Protein AF-A0A8H6E880-F1 (afdb_monomer)

Organism: Petromyces alliaceus (NCBI:txid209559)

Sequence (109 aa):
MRKLVTVPFSVILPNLPDISTQTTPAQTPTMKTPLSLLLLLGSVFVASSVLVKAPGATERECGRLGVMHYDPDDLPEGSTAEDVRKCADHPLSHLNYWGWGDYLPRWFP

Mean predicted aligned error: 17.75 Å

Foldseek 3Di:
DDDDPPDPPDDDDDDDPDPDDDDDDDDDPPPPPPVVVVVVVPPDDPPDQDFAWQPPQDCVVQVQQAADTDGPVPDPPPDDSNNDDGGNDDCCDVSCPHNVNVVDDPVPD

pLDDT: mean 72.54, std 18.54, range [38.62, 94.06]

Secondary structure (DSSP, 8-state):
--------S--S----------------------HHHHHHT---------PEEPTT--HHHHGGG-B-EE-GGGPPTT--GGGS-SBSS-TTSGGGGGGTGGGS-TT--

Radius of gyration: 26.14 Å; Cα contacts (8 Å, |Δi|>4): 82; chains: 1; bounding box: 58×48×55 Å

Solvent-accessible surface area (backbone atoms only — not comparable to full-atom values): 7517 Å² total; per-residue (Å²): 142,77,83,82,81,81,72,74,96,65,90,90,84,92,83,76,81,79,86,68,86,78,82,82,77,96,74,82,78,86,68,85,68,54,69,68,63,64,59,69,73,61,79,74,82,82,84,75,83,68,68,39,69,23,67,90,43,37,65,84,80,26,50,83,36,33,61,18,63,44,50,83,89,74,57,59,91,93,61,55,67,82,73,43,61,31,38,61,44,56,69,63,28,78,77,21,54,60,59,47,40,89,81,46,60,90,86,55,132

Structure (mmCIF, N/CA/C/O backbone):
data_AF-A0A8H6E880-F1
#
_entry.id   AF-A0A8H6E880-F1
#
loop_
_atom_site.group_PDB
_atom_site.id
_atom_site.type_symbol
_atom_site.label_atom_id
_atom_site.label_alt_id
_atom_site.label_comp_id
_atom_site.label_asym_id
_atom_site.label_entity_id
_atom_site.label_seq_id
_atom_site.pdbx_PDB_ins_code
_atom_site.Cartn_x
_atom_site.Cartn_y
_atom_site.Cartn_z
_atom_site.occupancy
_atom_site.B_iso_or_equiv
_atom_site.auth_seq_id
_atom_site.auth_comp_id
_atom_site.auth_asym_id
_atom_site.auth_atom_id
_atom_site.pdbx_PDB_model_num
ATOM 1 N N . MET A 1 1 ? -22.390 -17.313 -32.121 1.00 46.12 1 MET A N 1
ATOM 2 C CA . MET A 1 1 ? -23.764 -17.188 -31.589 1.00 46.12 1 MET A CA 1
ATOM 3 C C . MET A 1 1 ? -23.758 -17.543 -30.107 1.00 46.12 1 MET A C 1
ATOM 5 O O . MET A 1 1 ? -23.750 -18.716 -29.764 1.00 46.12 1 MET A O 1
ATOM 9 N N . ARG A 1 2 ? -23.669 -16.543 -29.227 1.00 45.25 2 ARG A N 1
ATOM 10 C CA . ARG A 1 2 ? -23.843 -16.691 -27.775 1.00 45.25 2 ARG A CA 1
ATOM 11 C C . ARG A 1 2 ? -24.921 -15.685 -27.391 1.00 45.25 2 ARG A C 1
ATOM 13 O O . ARG A 1 2 ? -24.772 -14.503 -27.679 1.00 45.25 2 ARG A O 1
ATOM 20 N N . LYS A 1 3 ? -26.052 -16.195 -26.908 1.00 39.78 3 LYS A N 1
ATOM 21 C CA . LYS A 1 3 ? -27.246 -15.412 -26.586 1.00 39.78 3 LYS A CA 1
ATOM 2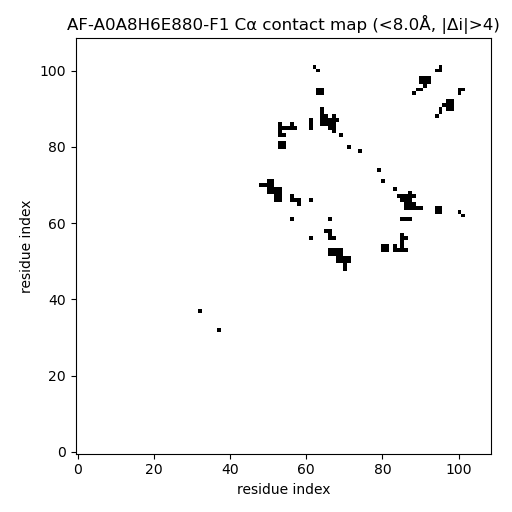2 C C . LYS A 1 3 ? -26.901 -14.441 -25.456 1.00 39.78 3 LYS A C 1
ATOM 24 O O . LYS A 1 3 ? -26.511 -14.887 -24.381 1.00 39.78 3 LYS A O 1
ATOM 29 N N . LEU A 1 4 ? -27.044 -13.141 -25.715 1.00 46.12 4 LEU A N 1
ATOM 30 C CA . LEU A 1 4 ? -27.214 -12.142 -24.665 1.00 46.12 4 LEU A CA 1
ATOM 31 C C . LEU A 1 4 ? -28.476 -12.532 -23.895 1.00 46.12 4 LEU A C 1
ATOM 33 O O . LEU A 1 4 ? -29.575 -12.502 -24.448 1.00 46.12 4 LEU A O 1
ATOM 37 N N . VAL A 1 5 ? -28.315 -12.937 -22.641 1.00 43.28 5 VAL A N 1
ATOM 38 C CA . VAL A 1 5 ? -29.433 -13.005 -21.705 1.00 43.28 5 VAL A CA 1
ATOM 39 C C . VAL A 1 5 ? -29.547 -11.615 -21.101 1.00 43.28 5 VAL A C 1
ATOM 41 O O . VAL A 1 5 ? -28.840 -11.264 -20.161 1.00 43.28 5 VAL A O 1
ATOM 44 N N . THR A 1 6 ? -30.399 -10.799 -21.713 1.00 42.84 6 THR A N 1
ATOM 45 C CA . THR A 1 6 ? -30.875 -9.544 -21.139 1.00 42.84 6 THR A CA 1
ATOM 46 C C . THR A 1 6 ? -31.767 -9.904 -19.958 1.00 42.84 6 THR A C 1
ATOM 48 O O . THR A 1 6 ? -32.916 -10.299 -20.142 1.00 42.84 6 THR A O 1
ATOM 51 N N . VAL A 1 7 ? -31.227 -9.833 -18.745 1.00 42.41 7 VAL A N 1
ATOM 52 C CA . VAL A 1 7 ? -32.036 -9.899 -17.525 1.00 42.41 7 VAL A CA 1
ATOM 53 C C . VAL A 1 7 ? -32.710 -8.538 -17.338 1.00 42.41 7 VAL A C 1
ATOM 55 O O . VAL A 1 7 ? -32.007 -7.525 -17.291 1.00 42.41 7 VAL A O 1
ATOM 58 N N . PRO A 1 8 ? -34.052 -8.470 -17.284 1.00 43.50 8 PRO A N 1
ATOM 59 C CA . PRO A 1 8 ? -34.747 -7.220 -17.025 1.00 43.50 8 PRO A CA 1
ATOM 60 C C . PRO A 1 8 ? -34.399 -6.746 -15.611 1.00 43.50 8 PRO A C 1
ATOM 62 O O . PRO A 1 8 ? -34.635 -7.446 -14.632 1.00 43.50 8 PRO A O 1
ATOM 65 N N . PHE A 1 9 ? -33.835 -5.542 -15.519 1.00 41.81 9 PHE A N 1
ATOM 66 C CA . PHE A 1 9 ? -33.441 -4.853 -14.284 1.00 41.81 9 PHE A CA 1
ATOM 67 C C . PHE A 1 9 ? -34.659 -4.315 -13.511 1.00 41.81 9 PHE A C 1
ATOM 69 O O . PHE A 1 9 ? -34.695 -3.189 -13.027 1.00 41.81 9 PHE A O 1
ATOM 76 N N . SER A 1 10 ? -35.734 -5.084 -13.472 1.00 48.34 10 SER A N 1
ATOM 77 C CA . SER A 1 10 ? -36.966 -4.717 -12.800 1.00 48.34 10 SER A CA 1
ATOM 78 C C . SER A 1 10 ? -37.478 -5.942 -12.080 1.00 48.34 10 SER A C 1
ATOM 80 O O . SER A 1 10 ? -37.409 -7.048 -12.604 1.00 48.34 10 SER A O 1
ATOM 82 N N . VAL A 1 11 ? -38.038 -5.693 -10.903 1.00 51.09 11 VAL A N 1
ATOM 83 C CA . VAL A 1 11 ? -38.611 -6.663 -9.970 1.00 51.09 11 VAL A CA 1
ATOM 84 C C . VAL A 1 11 ? -37.562 -7.297 -9.037 1.00 51.09 11 VAL A C 1
ATOM 86 O O . VAL A 1 11 ? -37.004 -8.350 -9.315 1.00 51.09 11 VAL A O 1
ATOM 89 N N . ILE A 1 12 ? -37.292 -6.629 -7.906 1.00 44.69 12 ILE A N 1
ATOM 90 C CA . ILE A 1 12 ? -37.595 -7.070 -6.520 1.00 44.69 12 ILE A CA 1
ATOM 91 C C . ILE A 1 12 ? -36.798 -6.168 -5.546 1.00 44.69 12 ILE A C 1
ATOM 93 O O . ILE A 1 12 ? -35.664 -6.467 -5.197 1.00 44.69 12 ILE A O 1
ATOM 97 N N . LEU A 1 13 ? -37.375 -5.034 -5.132 1.00 42.97 13 LEU A N 1
ATOM 98 C CA . LEU A 1 13 ? -37.664 -4.714 -3.722 1.00 42.97 13 LEU A CA 1
ATOM 99 C C . LEU A 1 13 ? -38.355 -3.336 -3.621 1.00 42.97 13 LEU A C 1
ATOM 101 O O . LEU A 1 13 ? -37.905 -2.382 -4.258 1.00 42.97 13 LEU A O 1
ATOM 105 N N . PRO A 1 14 ? -39.464 -3.226 -2.864 1.00 51.41 14 PRO A N 1
ATOM 106 C CA . PRO A 1 14 ? -40.332 -2.058 -2.832 1.00 51.41 14 PRO A CA 1
ATOM 107 C C . PRO A 1 14 ? -40.047 -1.199 -1.594 1.00 51.41 14 PRO A C 1
ATOM 109 O O . PRO A 1 14 ? -40.167 -1.689 -0.476 1.00 51.41 14 PRO A O 1
ATOM 112 N N . ASN A 1 15 ? -39.692 0.069 -1.793 1.00 46.72 15 ASN A N 1
ATOM 113 C CA . ASN A 1 15 ? -40.000 1.236 -0.942 1.00 46.72 15 ASN A CA 1
ATOM 114 C C . ASN A 1 15 ? -39.025 2.363 -1.292 1.00 46.72 15 ASN A C 1
ATOM 116 O O . ASN A 1 15 ? -38.129 2.709 -0.528 1.00 46.72 15 ASN A O 1
ATOM 120 N N . LEU A 1 16 ? -39.203 2.934 -2.480 1.00 49.59 16 LEU A N 1
ATOM 121 C CA . LEU A 1 16 ? -38.736 4.287 -2.733 1.00 49.59 16 LEU A CA 1
ATOM 122 C C . LEU A 1 16 ? -39.966 5.181 -2.549 1.00 49.59 16 LEU A C 1
ATOM 124 O O . LEU A 1 16 ? -40.912 5.019 -3.320 1.00 49.59 16 LEU A O 1
ATOM 128 N N . PRO A 1 17 ? -40.032 6.066 -1.539 1.00 47.47 17 PRO A N 1
ATOM 129 C CA . PRO A 1 17 ? -41.020 7.126 -1.589 1.00 47.47 17 PRO A CA 1
ATOM 130 C C . PRO A 1 17 ? -40.691 8.012 -2.795 1.00 47.47 17 PRO A C 1
ATOM 132 O O . PRO A 1 17 ? -39.580 8.534 -2.913 1.00 47.47 17 PRO A O 1
ATOM 135 N N . ASP A 1 18 ? -41.662 8.128 -3.699 1.00 39.56 18 ASP A N 1
ATOM 136 C CA . ASP A 1 18 ? -41.689 9.063 -4.817 1.00 39.56 18 ASP A CA 1
ATOM 137 C C . ASP A 1 18 ? -41.280 10.470 -4.353 1.00 39.56 18 ASP A C 1
ATOM 139 O O . ASP A 1 18 ? -42.071 11.198 -3.752 1.00 39.56 18 ASP A O 1
ATOM 143 N N . ILE A 1 19 ? -40.062 10.906 -4.686 1.00 46.59 19 ILE A N 1
ATOM 144 C CA . ILE A 1 19 ? -39.742 12.338 -4.763 1.00 46.59 19 ILE A CA 1
ATOM 145 C C . ILE A 1 19 ? -40.251 12.813 -6.129 1.00 46.59 19 ILE A C 1
ATOM 147 O O . ILE A 1 19 ? -39.507 13.115 -7.058 1.00 46.59 19 ILE A O 1
ATOM 151 N N . SER A 1 20 ? -41.577 12.819 -6.264 1.00 44.34 20 SER A N 1
ATOM 152 C CA . SER A 1 20 ? -42.258 13.593 -7.289 1.00 44.34 20 SER A CA 1
ATOM 153 C C . SER A 1 20 ? -42.436 14.999 -6.730 1.00 44.34 20 SER A C 1
ATOM 155 O O . SER A 1 20 ? -43.143 15.209 -5.748 1.00 44.34 20 SER A O 1
ATOM 157 N N . THR A 1 21 ? -41.735 15.945 -7.352 1.00 49.25 21 THR A N 1
ATOM 158 C CA . THR A 1 21 ? -42.231 17.295 -7.647 1.00 49.25 21 THR A CA 1
ATOM 159 C C . THR A 1 21 ? -43.291 17.852 -6.696 1.00 49.25 21 THR A C 1
ATOM 161 O O . THR A 1 21 ? -44.482 17.618 -6.872 1.00 49.25 21 THR A O 1
ATOM 164 N N . GLN A 1 22 ? -42.878 18.746 -5.797 1.00 38.62 22 GLN A N 1
ATOM 165 C CA . GLN A 1 22 ? -43.747 19.851 -5.409 1.00 38.62 22 GLN A CA 1
ATOM 166 C C . GLN A 1 22 ? -42.945 21.140 -5.247 1.00 38.62 22 GLN A C 1
ATOM 168 O O . GLN A 1 22 ? -42.186 21.358 -4.307 1.00 38.62 22 GLN A O 1
ATOM 173 N N . THR A 1 23 ? -43.126 21.975 -6.263 1.00 46.06 23 THR A N 1
ATOM 174 C CA . T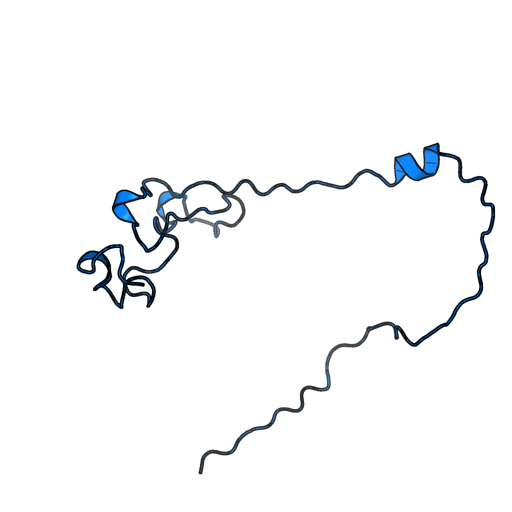HR A 1 23 ? -42.989 23.422 -6.254 1.00 46.06 23 THR A CA 1
ATOM 175 C C . THR A 1 23 ? -43.594 24.036 -4.984 1.00 46.06 23 THR A C 1
ATOM 177 O O . THR A 1 23 ? -44.728 23.737 -4.625 1.00 46.06 23 THR A O 1
ATOM 180 N N . THR A 1 24 ? -42.800 24.905 -4.354 1.00 46.31 24 THR A N 1
ATOM 181 C CA . THR A 1 24 ? -43.093 26.051 -3.468 1.00 46.31 24 THR A CA 1
ATOM 182 C C . THR A 1 24 ? -44.582 26.332 -3.175 1.00 46.31 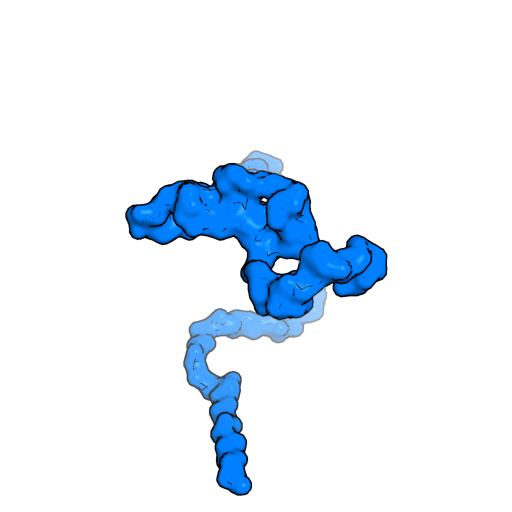24 THR A C 1
ATOM 184 O O . THR A 1 24 ? -45.375 26.503 -4.098 1.00 46.31 24 THR A O 1
ATOM 187 N N . PRO A 1 25 ? -44.944 26.570 -1.902 1.00 43.97 25 PRO A N 1
ATOM 188 C CA . PRO A 1 25 ? -44.904 27.953 -1.443 1.00 43.97 25 PRO A CA 1
ATOM 189 C C . PRO A 1 25 ? -44.153 28.116 -0.124 1.00 43.97 25 PRO A C 1
ATOM 191 O O . PRO A 1 25 ? -44.214 27.283 0.775 1.00 43.97 25 PRO A O 1
ATOM 194 N N . ALA A 1 26 ? -43.458 29.246 -0.023 1.00 59.38 26 ALA A N 1
ATOM 195 C CA . ALA A 1 26 ? -42.926 29.775 1.215 1.00 59.38 26 ALA A CA 1
ATOM 196 C C . ALA A 1 26 ? -43.974 29.678 2.331 1.00 59.38 26 ALA A C 1
ATOM 198 O O . ALA A 1 26 ? -44.984 30.379 2.303 1.00 59.38 26 ALA A O 1
ATOM 199 N N . GLN A 1 27 ? -43.721 28.825 3.317 1.00 48.16 27 GLN A N 1
ATOM 200 C CA . GLN A 1 27 ? -44.366 28.906 4.615 1.00 48.16 27 GLN A CA 1
ATOM 201 C C . GLN A 1 27 ? -43.284 28.717 5.665 1.00 48.16 27 GLN A C 1
ATOM 203 O O . GLN A 1 27 ? -42.778 27.623 5.890 1.00 48.16 27 GLN A O 1
ATOM 208 N N . THR A 1 28 ? -42.899 29.837 6.262 1.00 56.50 28 THR A N 1
ATOM 209 C CA . THR A 1 28 ? -42.213 29.931 7.544 1.00 56.50 28 THR A CA 1
ATOM 210 C C . THR A 1 28 ? -43.281 29.829 8.635 1.00 56.50 28 THR A C 1
ATOM 212 O O . THR A 1 28 ? -43.864 30.851 9.006 1.00 56.50 28 THR A O 1
ATOM 215 N N . PRO A 1 29 ? -43.580 28.640 9.192 1.00 56.34 29 PRO A N 1
ATOM 216 C CA . PRO A 1 29 ? -44.153 28.603 10.522 1.00 56.34 29 PRO A CA 1
ATOM 217 C C . PRO A 1 29 ? -43.084 29.166 11.461 1.00 56.34 29 PRO A C 1
ATOM 219 O O . PRO A 1 29 ? -42.015 28.580 11.632 1.00 56.34 29 PRO A O 1
ATOM 222 N N . THR A 1 30 ? -43.345 30.331 12.053 1.00 58.03 30 THR A N 1
ATOM 223 C CA . THR A 1 30 ? -42.561 30.883 13.164 1.00 58.03 30 THR A CA 1
ATOM 224 C C . THR A 1 30 ? -42.810 30.034 14.405 1.00 58.03 30 THR A C 1
ATOM 226 O O . THR A 1 30 ? -43.465 30.423 15.370 1.00 58.03 30 THR A O 1
ATOM 229 N N . MET A 1 31 ? -42.280 28.817 14.360 1.00 59.91 31 MET A N 1
ATOM 230 C CA . MET A 1 31 ? -42.152 27.952 15.508 1.00 59.91 31 MET A CA 1
ATOM 231 C C . 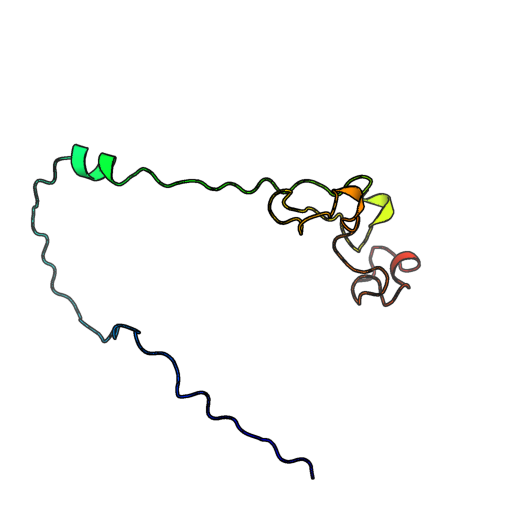MET A 1 31 ? -41.085 28.598 16.387 1.00 59.91 31 MET A C 1
ATOM 233 O O . MET A 1 31 ? -39.919 28.698 16.010 1.00 59.91 31 MET A O 1
ATOM 237 N N . LYS A 1 32 ? -41.488 29.095 17.558 1.00 61.84 32 LYS A N 1
ATOM 238 C CA . LYS A 1 32 ? -40.564 29.454 18.639 1.00 61.84 32 LYS A CA 1
ATOM 239 C C . LYS A 1 32 ? -40.002 28.150 19.203 1.00 61.84 32 LYS A C 1
ATOM 241 O O . LYS A 1 32 ? -40.334 27.747 20.310 1.00 61.84 32 LYS A O 1
ATOM 246 N N . THR A 1 33 ? -39.228 27.439 18.392 1.00 58.66 33 THR A N 1
ATOM 247 C CA . THR A 1 33 ? -38.466 26.275 18.819 1.00 58.66 33 THR A CA 1
ATOM 248 C C . THR A 1 33 ? -37.424 26.780 19.804 1.00 58.66 33 THR A C 1
ATOM 250 O O . THR A 1 33 ? -36.579 27.593 19.416 1.00 58.66 33 THR A O 1
ATOM 253 N N . PRO A 1 34 ? -37.489 26.375 21.085 1.00 64.31 34 PRO A N 1
ATOM 254 C CA . PRO A 1 34 ? -36.470 26.772 22.033 1.00 64.31 34 PRO A CA 1
ATOM 255 C C . PRO A 1 34 ? -35.144 26.223 21.516 1.00 64.31 34 PRO A C 1
ATOM 257 O O . PRO A 1 34 ? -35.049 25.049 21.169 1.00 64.31 34 PRO A O 1
ATOM 260 N N . LEU A 1 35 ? -34.126 27.079 21.465 1.00 65.12 35 LEU A N 1
ATOM 261 C CA . LEU A 1 35 ? -32.760 26.758 21.034 1.00 65.12 35 LEU A CA 1
ATOM 262 C C . LEU A 1 35 ? -32.211 25.471 21.694 1.00 65.12 35 LEU A C 1
ATOM 264 O O . LEU A 1 35 ? -31.404 24.755 21.112 1.00 65.12 35 LEU A O 1
ATOM 268 N N . SER A 1 36 ? -32.727 25.137 22.880 1.00 61.75 36 SER A N 1
ATOM 269 C CA . SER A 1 36 ? -32.473 23.897 23.618 1.00 61.75 36 SER A CA 1
ATOM 270 C C . SER A 1 36 ? -32.902 22.617 22.877 1.00 61.75 36 SER A C 1
ATOM 272 O O . SER A 1 36 ? -32.208 21.610 22.974 1.00 61.75 36 SER A O 1
ATOM 274 N N . LEU A 1 37 ? -33.980 22.650 22.084 1.00 63.16 37 LEU A N 1
ATOM 275 C CA . LEU A 1 37 ? -34.450 21.502 21.298 1.00 63.16 37 LEU A CA 1
ATOM 276 C C . LEU A 1 37 ? -33.548 21.231 20.082 1.00 63.16 37 LEU A C 1
ATOM 278 O O . LEU A 1 37 ? -33.319 20.078 19.742 1.00 63.16 37 LEU A O 1
ATOM 282 N N . LEU A 1 38 ? -32.975 22.275 19.471 1.00 64.06 38 LEU A N 1
ATOM 283 C CA . LEU A 1 38 ? -31.991 22.143 18.386 1.00 64.06 38 LEU A CA 1
ATOM 284 C C . LEU A 1 38 ? -30.639 21.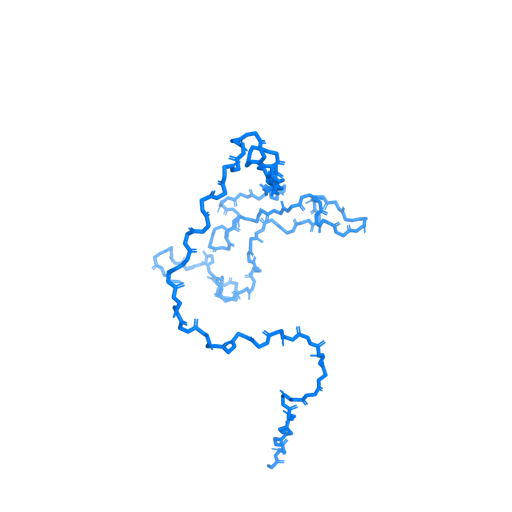605 18.886 1.00 64.06 38 LEU A C 1
ATOM 286 O O . LEU A 1 38 ? -29.978 20.863 18.168 1.00 64.06 38 LEU A O 1
ATOM 290 N N . LEU A 1 39 ? -30.251 21.927 20.126 1.00 65.44 39 LEU A N 1
ATOM 291 C CA . LEU A 1 39 ? -29.040 21.393 20.766 1.00 65.44 39 LEU A CA 1
ATOM 292 C C . LEU A 1 39 ? -29.169 19.906 21.146 1.00 65.44 39 LEU A C 1
ATOM 294 O O . LEU A 1 39 ? -28.177 19.183 21.116 1.00 65.44 39 LEU A O 1
ATOM 298 N N . LEU A 1 40 ? -30.381 19.433 21.460 1.00 61.53 40 LEU A N 1
ATOM 299 C CA . LEU A 1 40 ? -30.647 18.037 21.836 1.00 61.53 40 LEU A CA 1
ATOM 300 C C . LEU A 1 40 ? -30.588 17.047 20.659 1.00 61.53 40 LEU A C 1
ATOM 302 O O . LEU A 1 40 ? -30.323 15.872 20.885 1.00 61.53 40 LEU A O 1
ATOM 306 N N . LEU A 1 41 ? -30.779 17.498 19.413 1.00 65.38 41 LEU A N 1
ATOM 307 C CA . LEU A 1 41 ? -30.644 16.650 18.214 1.00 65.38 41 LEU A CA 1
ATOM 308 C C . LEU A 1 41 ? -29.214 16.629 17.631 1.00 65.38 41 LEU A C 1
ATOM 310 O O . LEU A 1 41 ? -28.974 15.984 16.614 1.00 65.38 41 LEU A O 1
ATOM 314 N N . GLY A 1 42 ? -28.258 17.329 18.252 1.00 64.06 42 GLY A N 1
ATOM 315 C CA . GLY A 1 42 ? -26.908 17.540 17.718 1.00 64.06 42 GLY A CA 1
ATOM 316 C C . GLY A 1 42 ? -25.857 16.487 18.089 1.00 64.06 42 GLY A C 1
ATOM 317 O O . GLY A 1 42 ? -24.681 16.703 17.803 1.00 64.06 42 GLY A O 1
ATOM 318 N N . SER A 1 43 ? -26.219 15.371 18.733 1.00 65.25 43 SER A N 1
ATOM 319 C CA . SER A 1 43 ? -25.249 14.321 19.084 1.00 65.25 43 SER A CA 1
ATOM 320 C C . SER A 1 43 ? -24.937 13.433 17.873 1.00 65.25 43 SER A C 1
ATOM 322 O O . SER A 1 43 ? -25.402 12.298 17.765 1.00 65.25 43 SER A O 1
ATOM 324 N N . VAL A 1 44 ? -24.173 13.969 16.925 1.00 70.62 44 VAL A N 1
ATOM 325 C CA . VAL A 1 44 ? -23.651 13.195 15.796 1.00 70.62 44 VAL A CA 1
ATOM 326 C C . VAL A 1 44 ? -22.567 12.261 16.333 1.00 70.62 44 VAL A C 1
ATOM 328 O O . VAL A 1 44 ? -21.534 12.717 16.822 1.00 70.62 44 VAL A O 1
ATOM 331 N N . PHE A 1 45 ? -22.811 10.950 16.268 1.00 68.44 45 PHE A N 1
ATOM 332 C CA . PHE A 1 45 ? -21.787 9.939 16.521 1.00 68.44 45 PHE A CA 1
ATOM 333 C C . PHE A 1 45 ? -20.716 10.062 15.437 1.00 68.44 45 PHE A C 1
ATOM 335 O O . PHE A 1 45 ? -20.963 9.759 14.271 1.00 68.44 45 PHE A O 1
ATOM 342 N N . VAL A 1 46 ? -19.526 10.520 15.815 1.00 63.91 46 VAL A N 1
ATOM 343 C CA . VAL A 1 46 ? -18.357 10.477 14.938 1.00 63.91 46 VAL A CA 1
ATOM 344 C C . VAL A 1 46 ? -17.711 9.107 15.129 1.00 63.91 46 VAL A C 1
ATOM 346 O O . VAL A 1 46 ? -16.908 8.915 16.038 1.00 63.91 46 VAL A O 1
ATOM 349 N N . ALA A 1 47 ? -18.109 8.132 14.313 1.00 64.69 47 ALA A N 1
ATOM 350 C CA . ALA A 1 47 ? -17.355 6.893 14.176 1.00 64.69 47 ALA A CA 1
ATOM 351 C C . ALA A 1 47 ? -16.126 7.191 13.304 1.00 64.69 47 ALA A C 1
ATOM 353 O O . ALA A 1 47 ? -16.227 7.273 12.082 1.00 64.69 47 ALA A O 1
ATOM 354 N N . SER A 1 48 ? -14.981 7.432 13.941 1.00 62.41 48 SER A N 1
ATOM 355 C CA . SER A 1 48 ? -13.694 7.553 13.254 1.00 62.41 48 SER A CA 1
ATOM 356 C C . SER A 1 48 ? -13.013 6.189 13.257 1.00 62.41 48 SER A C 1
ATOM 358 O O . SER A 1 48 ? -12.454 5.796 14.278 1.00 62.41 48 SER A O 1
ATOM 360 N N . SER A 1 49 ? -13.040 5.476 12.133 1.00 66.75 49 SER A N 1
ATOM 361 C CA . SER A 1 49 ? -12.183 4.306 11.924 1.00 66.75 49 SER A CA 1
ATOM 362 C C . SER A 1 49 ? -10.731 4.776 11.804 1.00 66.75 49 SER A C 1
ATOM 364 O O . SER A 1 49 ? -10.387 5.540 10.893 1.00 66.75 49 SER A O 1
ATOM 366 N N . VAL A 1 50 ? -9.871 4.366 12.737 1.00 79.62 50 VAL A N 1
ATOM 367 C CA . VAL A 1 50 ? -8.437 4.664 12.674 1.00 79.62 50 VAL A CA 1
ATOM 368 C C . VAL A 1 50 ? -7.787 3.622 11.777 1.00 79.62 50 VAL A C 1
ATOM 370 O O . VAL A 1 50 ? -7.549 2.493 12.188 1.00 79.62 50 VAL A O 1
ATOM 373 N N . LEU A 1 51 ? -7.476 4.016 10.545 1.00 87.94 51 LEU A N 1
ATOM 374 C CA . LEU A 1 51 ? -6.692 3.188 9.636 1.00 87.94 51 LEU A CA 1
ATOM 375 C C . LEU A 1 51 ? -5.257 3.057 10.168 1.00 87.94 51 LEU A C 1
ATOM 377 O O . LEU A 1 51 ? -4.527 4.046 10.286 1.00 87.94 51 LEU A O 1
ATOM 381 N N . VAL A 1 52 ? -4.846 1.830 10.472 1.00 89.69 52 VAL A N 1
ATOM 382 C CA . VAL A 1 52 ? -3.512 1.492 10.975 1.00 89.69 52 VAL A CA 1
ATOM 383 C C . VAL A 1 52 ? -2.661 0.951 9.834 1.00 89.69 52 VAL A C 1
ATOM 385 O O . VAL A 1 52 ? -3.118 0.195 8.983 1.00 89.69 52 VAL A O 1
ATOM 388 N N . LYS A 1 53 ? -1.390 1.349 9.793 1.00 90.75 53 LYS A N 1
ATOM 389 C CA . LYS A 1 53 ? -0.425 0.828 8.819 1.00 90.75 53 LYS A CA 1
ATOM 390 C C . LYS A 1 53 ? -0.181 -0.665 9.053 1.00 90.75 53 LYS A C 1
ATOM 392 O O . LYS A 1 53 ? 0.085 -1.058 10.186 1.00 90.75 53 LYS A O 1
ATOM 397 N N . ALA A 1 54 ? -0.180 -1.460 7.982 1.00 89.12 54 ALA A N 1
ATOM 398 C CA . ALA A 1 54 ? 0.159 -2.879 8.058 1.00 89.12 54 ALA A CA 1
ATOM 399 C C . ALA A 1 54 ? 1.556 -3.094 8.686 1.00 89.12 54 ALA A C 1
ATOM 401 O O . ALA A 1 54 ? 2.505 -2.365 8.359 1.00 89.12 54 ALA A O 1
ATOM 402 N N . PRO A 1 55 ? 1.714 -4.071 9.595 1.00 85.81 55 PRO A N 1
ATOM 403 C CA . PRO A 1 55 ? 2.979 -4.302 10.279 1.00 85.81 55 PRO A CA 1
ATOM 404 C C . PRO A 1 55 ? 4.091 -4.654 9.281 1.00 85.81 55 PRO A C 1
ATOM 406 O O . PRO A 1 55 ? 3.938 -5.484 8.388 1.00 85.81 55 PRO A O 1
ATOM 409 N N . GLY A 1 56 ? 5.234 -3.978 9.411 1.00 85.31 56 GLY A N 1
ATOM 410 C CA . GLY A 1 56 ? 6.387 -4.175 8.528 1.00 85.31 56 GLY A CA 1
ATOM 411 C C . GLY A 1 56 ? 6.237 -3.591 7.119 1.00 85.31 56 GLY A C 1
ATOM 412 O O . GLY A 1 56 ? 7.153 -3.748 6.318 1.00 85.31 56 GLY A O 1
ATOM 413 N N . ALA A 1 57 ? 5.138 -2.901 6.803 1.00 88.69 57 ALA A N 1
ATOM 414 C CA . ALA A 1 57 ? 4.988 -2.227 5.522 1.00 88.69 57 ALA A CA 1
ATOM 415 C C . ALA A 1 57 ? 5.823 -0.940 5.474 1.00 88.69 57 ALA A C 1
ATOM 417 O O . ALA A 1 57 ? 5.645 -0.020 6.278 1.00 88.69 57 ALA A O 1
ATOM 418 N N . THR A 1 58 ? 6.736 -0.861 4.508 1.00 90.81 58 THR A N 1
ATOM 419 C CA . THR A 1 58 ? 7.558 0.331 4.279 1.00 90.81 58 THR A CA 1
ATOM 420 C C . THR A 1 58 ? 7.398 0.827 2.852 1.00 90.81 58 THR A C 1
ATOM 422 O O . THR A 1 58 ? 7.203 0.043 1.928 1.00 90.81 58 THR A O 1
ATOM 425 N N . GLU A 1 59 ? 7.547 2.137 2.656 1.00 88.81 59 GLU A N 1
ATOM 426 C CA . GLU A 1 59 ? 7.506 2.746 1.320 1.00 88.81 59 GLU A CA 1
ATOM 42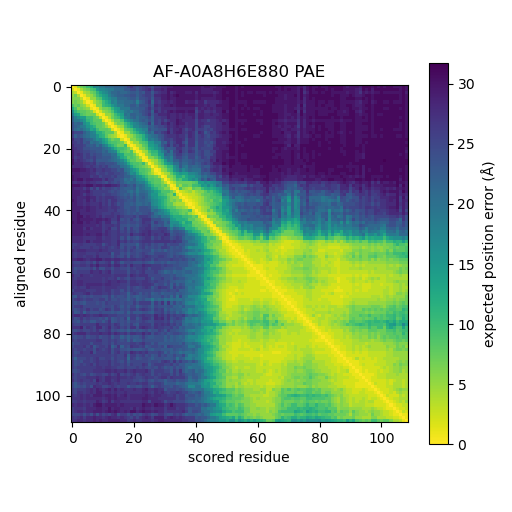7 C C . GLU A 1 59 ? 8.593 2.180 0.394 1.00 88.81 59 GLU A C 1
ATOM 429 O O . GLU A 1 59 ? 8.406 2.085 -0.812 1.00 88.81 59 GLU A O 1
ATOM 434 N N . ARG A 1 60 ? 9.731 1.751 0.956 1.00 87.44 60 ARG A N 1
ATOM 435 C CA . ARG A 1 60 ? 10.794 1.096 0.182 1.00 87.44 60 ARG A CA 1
ATOM 436 C C . ARG A 1 60 ? 10.418 -0.304 -0.287 1.00 87.44 60 ARG A C 1
ATOM 438 O O . ARG A 1 60 ? 10.876 -0.699 -1.348 1.00 87.44 60 ARG A O 1
ATOM 445 N N . GLU A 1 61 ? 9.654 -1.044 0.511 1.00 87.31 61 GLU A N 1
ATOM 446 C CA . GLU A 1 61 ? 9.235 -2.406 0.173 1.00 87.31 61 GLU A CA 1
ATOM 447 C C . GLU A 1 61 ? 8.042 -2.397 -0.788 1.00 87.31 61 GLU A C 1
ATOM 449 O O . GLU A 1 61 ? 7.992 -3.213 -1.698 1.00 87.31 61 GLU A O 1
ATOM 454 N N . CYS A 1 62 ? 7.110 -1.456 -0.622 1.00 89.62 62 CYS A N 1
ATOM 455 C CA . CYS A 1 62 ? 5.914 -1.396 -1.457 1.00 89.62 62 CYS A CA 1
ATOM 456 C C . CYS A 1 62 ? 6.056 -0.512 -2.700 1.00 89.62 62 CYS A C 1
ATOM 458 O O . CYS A 1 62 ? 5.406 -0.787 -3.706 1.00 89.62 62 CYS A O 1
ATOM 460 N N . GLY A 1 63 ? 6.880 0.540 -2.665 1.00 88.25 63 GLY A N 1
ATOM 461 C CA . GLY A 1 63 ? 7.110 1.429 -3.803 1.00 88.25 63 GLY A CA 1
ATOM 462 C C . GLY A 1 63 ? 5.809 1.865 -4.486 1.00 88.25 63 GLY A C 1
ATOM 463 O O . GLY A 1 63 ? 4.917 2.432 -3.863 1.00 88.25 63 GLY A O 1
ATOM 464 N N . ARG A 1 64 ? 5.670 1.533 -5.776 1.00 86.69 64 ARG A N 1
ATOM 465 C CA . ARG A 1 64 ? 4.474 1.842 -6.586 1.00 86.69 64 ARG A CA 1
ATOM 466 C C . ARG A 1 64 ? 3.181 1.192 -6.094 1.00 86.69 64 ARG A C 1
ATOM 468 O O . ARG A 1 64 ? 2.111 1.708 -6.392 1.00 86.69 64 ARG A O 1
ATOM 475 N N . LEU A 1 65 ? 3.262 0.066 -5.385 1.00 90.62 65 LEU A N 1
ATOM 476 C CA . LEU A 1 65 ? 2.092 -0.636 -4.849 1.00 90.62 65 LEU A CA 1
ATOM 477 C C . LEU A 1 65 ? 1.465 0.104 -3.663 1.00 90.62 65 LEU A C 1
ATOM 479 O O . LEU A 1 65 ? 0.339 -0.211 -3.292 1.00 90.62 65 LEU A O 1
ATOM 483 N N . GLY A 1 66 ? 2.195 1.046 -3.055 1.00 91.38 66 GLY A N 1
ATOM 484 C CA . GLY A 1 66 ? 1.762 1.795 -1.881 1.00 91.38 66 GLY A CA 1
ATOM 485 C C . GLY A 1 66 ? 1.699 0.953 -0.604 1.00 91.38 66 GLY A C 1
ATOM 486 O O . GLY A 1 66 ? 1.585 -0.272 -0.622 1.00 91.38 66 GLY A O 1
ATOM 487 N N . VAL A 1 67 ? 1.784 1.618 0.545 1.00 94.06 67 VAL A N 1
ATOM 488 C CA . VAL A 1 67 ? 1.684 0.973 1.862 1.00 94.06 67 VAL A CA 1
ATOM 489 C C . VAL A 1 67 ? 0.219 0.734 2.238 1.00 94.06 67 VAL A C 1
ATOM 491 O O . VAL A 1 67 ? -0.593 1.662 2.212 1.00 94.06 67 VAL A O 1
ATOM 494 N N . MET A 1 68 ? -0.118 -0.496 2.638 1.00 92.81 68 MET A N 1
ATOM 495 C CA . MET A 1 68 ? -1.469 -0.843 3.077 1.00 92.81 68 MET A CA 1
ATOM 496 C C . MET A 1 68 ? -1.775 -0.238 4.448 1.00 92.81 68 MET A C 1
ATOM 498 O O . MET A 1 68 ? -0.961 -0.308 5.375 1.00 92.81 68 MET A O 1
ATOM 502 N N . HIS A 1 69 ? -2.979 0.312 4.577 1.00 92.88 69 HIS A N 1
ATOM 503 C CA . HIS A 1 69 ? -3.568 0.668 5.859 1.00 92.88 69 HIS A CA 1
ATOM 504 C C . HIS A 1 69 ? -4.878 -0.101 6.010 1.00 92.88 69 HIS A C 1
ATOM 506 O O . HIS A 1 69 ? -5.655 -0.172 5.060 1.00 92.88 69 HIS A O 1
ATOM 512 N N . TYR A 1 70 ? -5.090 -0.701 7.172 1.00 89.25 70 TYR A N 1
ATOM 513 C CA . TYR A 1 70 ? -6.230 -1.556 7.466 1.00 89.25 70 TYR A CA 1
ATOM 514 C C . TYR A 1 70 ? -6.933 -1.074 8.734 1.00 89.25 70 TYR A C 1
ATOM 516 O O . TYR A 1 70 ? -6.335 -0.376 9.556 1.00 89.25 70 TYR A O 1
ATOM 524 N N . ASP A 1 71 ? -8.204 -1.427 8.875 1.00 90.44 71 ASP A N 1
ATOM 525 C CA . ASP A 1 71 ? -8.953 -1.203 10.106 1.00 90.44 71 ASP A CA 1
ATOM 526 C C . ASP A 1 71 ? -8.816 -2.450 10.996 1.00 90.44 71 ASP A C 1
ATOM 528 O O . ASP A 1 71 ? -9.143 -3.546 10.532 1.00 90.44 71 ASP A O 1
ATOM 532 N N . PRO A 1 72 ? -8.294 -2.340 12.231 1.00 86.62 72 PRO A N 1
ATOM 533 C CA . PRO A 1 72 ? -8.204 -3.480 13.141 1.00 86.62 72 PRO A CA 1
ATOM 534 C C . PRO A 1 72 ? -9.561 -4.123 13.457 1.00 86.62 72 PRO A C 1
ATOM 536 O O . PRO A 1 72 ? -9.584 -5.313 13.763 1.00 86.62 72 PRO A O 1
ATOM 539 N N . ASP A 1 73 ? -10.663 -3.376 13.356 1.00 88.75 73 ASP A N 1
ATOM 540 C CA . ASP A 1 73 ? -12.007 -3.881 13.646 1.00 88.75 73 ASP A CA 1
ATOM 541 C C . ASP A 1 73 ? -12.629 -4.650 12.458 1.00 88.75 73 ASP A C 1
ATOM 543 O O . ASP A 1 73 ? -13.627 -5.348 12.633 1.00 88.75 73 ASP A O 1
ATOM 547 N N . ASP A 1 74 ? -12.032 -4.563 11.262 1.00 88.12 74 ASP A N 1
ATOM 548 C CA . ASP A 1 74 ? -12.487 -5.229 10.025 1.00 88.12 74 ASP A CA 1
ATOM 549 C C . ASP A 1 74 ? -11.706 -6.527 9.722 1.00 88.12 74 ASP A C 1
ATOM 551 O O . ASP A 1 74 ? -11.811 -7.112 8.641 1.00 88.12 74 ASP A O 1
ATOM 555 N N . LEU A 1 75 ? -10.876 -6.999 10.663 1.00 87.75 75 LEU A N 1
ATOM 556 C CA . LEU A 1 75 ? -10.138 -8.252 10.491 1.00 87.75 75 LEU A CA 1
ATOM 557 C C . LEU A 1 75 ? -11.070 -9.466 10.651 1.00 87.75 75 LEU A C 1
ATOM 559 O O . LEU A 1 75 ? -11.808 -9.549 11.635 1.00 87.75 75 LEU A O 1
ATOM 563 N N . PRO A 1 76 ? -11.018 -10.454 9.735 1.00 87.88 76 PRO A N 1
ATOM 564 C CA . PRO A 1 76 ? -11.791 -11.679 9.885 1.00 87.88 76 PRO A CA 1
ATOM 565 C C . PRO A 1 76 ? -11.379 -12.445 11.150 1.00 87.88 76 PRO A C 1
ATOM 567 O O . PRO A 1 76 ? -10.212 -12.435 11.555 1.00 87.88 76 PRO A O 1
ATOM 570 N N . GLU A 1 77 ? -12.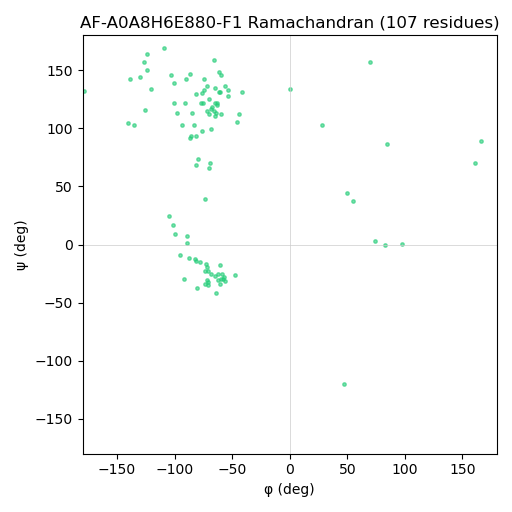336 -13.145 11.760 1.00 88.56 77 GLU A N 1
ATOM 571 C CA . GLU A 1 77 ? -12.109 -13.907 12.990 1.00 88.56 77 GLU A CA 1
ATOM 572 C C . GLU A 1 77 ? -10.934 -14.887 12.842 1.00 88.56 77 GLU A C 1
ATOM 574 O O . GLU A 1 77 ? -10.874 -15.686 11.906 1.00 88.56 77 GLU A O 1
ATOM 579 N N . GLY A 1 78 ? -9.992 -14.822 13.784 1.00 87.06 78 GLY A N 1
ATOM 580 C CA . GLY A 1 78 ? -8.806 -15.681 13.800 1.00 87.06 78 GLY A CA 1
ATOM 581 C C . GLY A 1 78 ? -7.644 -15.217 12.916 1.00 87.06 78 GLY A C 1
ATOM 582 O O . GLY A 1 78 ? -6.613 -15.885 12.932 1.00 87.06 78 GLY A O 1
ATOM 583 N N . SER A 1 79 ? -7.770 -14.099 12.193 1.00 88.38 79 SER A N 1
ATOM 584 C CA . SER A 1 79 ? -6.631 -13.447 11.533 1.00 88.38 79 SER A CA 1
ATOM 585 C C . SER A 1 79 ? -5.918 -12.480 12.474 1.00 88.38 79 SER A C 1
ATOM 587 O O . SER A 1 79 ? -6.542 -11.854 13.335 1.00 88.38 79 SER A O 1
ATOM 589 N N . THR A 1 80 ? -4.602 -12.358 12.322 1.00 89.44 80 THR A N 1
ATOM 590 C CA . THR A 1 80 ? -3.801 -11.380 13.063 1.00 89.44 80 THR A CA 1
ATOM 591 C C . THR A 1 80 ? -3.311 -10.262 12.146 1.00 89.44 80 THR A C 1
ATOM 593 O O . THR A 1 80 ? -3.429 -10.321 10.922 1.00 89.44 80 THR A O 1
ATOM 596 N N . ALA A 1 81 ? -2.755 -9.199 12.732 1.00 87.31 81 ALA A N 1
ATOM 597 C CA . ALA A 1 81 ? -2.217 -8.071 11.973 1.00 87.31 81 ALA A CA 1
ATOM 598 C C . ALA A 1 81 ? -1.125 -8.500 10.975 1.00 87.31 81 ALA A C 1
ATOM 600 O O . ALA A 1 81 ? -0.949 -7.876 9.933 1.00 87.31 81 ALA A O 1
ATOM 601 N N . GLU A 1 82 ? -0.392 -9.565 11.290 1.00 87.19 82 GLU A N 1
ATOM 602 C CA . GLU A 1 82 ? 0.675 -10.134 10.468 1.00 87.19 82 GLU A CA 1
ATOM 603 C C . GLU A 1 82 ? 0.151 -10.826 9.204 1.00 87.19 82 GLU A C 1
ATOM 605 O O . GLU A 1 82 ? 0.885 -10.924 8.219 1.00 87.19 82 GLU A O 1
ATOM 610 N N . ASP A 1 83 ? -1.113 -11.256 9.208 1.00 88.38 83 ASP A N 1
ATOM 611 C CA . ASP A 1 83 ? -1.782 -11.826 8.036 1.00 88.38 83 ASP A CA 1
ATOM 612 C C . ASP A 1 83 ? -2.236 -10.737 7.052 1.00 88.38 83 ASP A C 1
ATOM 614 O O . ASP A 1 83 ? -2.538 -11.012 5.884 1.00 88.38 83 ASP A O 1
ATOM 618 N N . VAL A 1 84 ? -2.265 -9.475 7.494 1.00 89.69 84 VAL A N 1
ATOM 619 C CA . VAL A 1 84 ? -2.584 -8.341 6.631 1.00 89.69 84 VAL A CA 1
ATOM 620 C C . VAL A 1 84 ? -1.437 -8.118 5.652 1.00 89.69 84 VAL A C 1
ATOM 622 O O . VAL A 1 84 ? -0.280 -7.903 6.016 1.00 89.69 84 VAL A O 1
ATOM 625 N N . ARG A 1 85 ? -1.773 -8.102 4.360 1.00 90.44 85 ARG A N 1
ATOM 626 C CA . ARG A 1 85 ? -0.824 -7.772 3.293 1.00 90.44 85 ARG A CA 1
ATOM 627 C C . ARG A 1 85 ? -0.150 -6.420 3.555 1.00 90.44 85 ARG A C 1
ATOM 629 O O . ARG A 1 85 ? -0.812 -5.418 3.815 1.00 90.44 85 ARG A O 1
ATOM 636 N N . LYS A 1 86 ? 1.174 -6.375 3.409 1.00 91.62 86 LYS A N 1
ATOM 637 C CA . LYS A 1 86 ? 1.964 -5.154 3.628 1.00 91.62 86 LYS A CA 1
ATOM 638 C C . LYS A 1 86 ? 1.631 -4.035 2.635 1.00 91.62 86 LYS A C 1
ATOM 640 O O . LYS A 1 86 ? 1.553 -2.869 3.016 1.00 91.62 86 LYS A O 1
ATOM 645 N N . CYS A 1 87 ? 1.461 -4.381 1.360 1.00 93.00 87 CYS A N 1
ATOM 646 C CA . CYS A 1 87 ? 1.292 -3.410 0.279 1.00 93.00 87 CYS A CA 1
ATOM 647 C C . CYS A 1 87 ? -0.166 -3.285 -0.168 1.00 93.00 87 CYS A C 1
ATOM 649 O O . CYS A 1 87 ? -0.919 -4.263 -0.139 1.00 93.00 87 CYS A O 1
ATOM 651 N N . ALA A 1 88 ? -0.559 -2.071 -0.566 1.00 93.00 88 ALA A N 1
ATOM 652 C CA . ALA A 1 88 ? -1.929 -1.702 -0.913 1.00 93.00 88 ALA A CA 1
ATOM 653 C C . ALA A 1 88 ? -2.394 -2.300 -2.247 1.00 93.00 88 ALA A C 1
ATOM 655 O O . ALA A 1 88 ? -3.592 -2.522 -2.421 1.00 93.00 88 ALA A O 1
ATOM 656 N N . ASP A 1 89 ? -1.473 -2.728 -3.108 1.00 92.00 8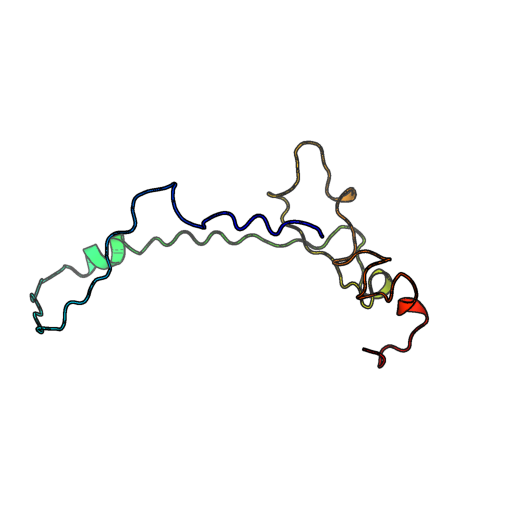9 ASP A N 1
ATOM 657 C CA . ASP A 1 89 ? -1.755 -3.513 -4.313 1.00 92.00 89 ASP A CA 1
ATOM 658 C C . ASP A 1 89 ? -0.985 -4.844 -4.365 1.00 92.00 89 ASP A C 1
ATOM 660 O O . ASP A 1 89 ? -0.029 -5.073 -3.620 1.00 92.00 89 ASP A O 1
ATOM 664 N N . HIS A 1 90 ? -1.426 -5.750 -5.244 1.00 92.06 90 HIS A N 1
ATOM 665 C CA . HIS A 1 90 ? -0.802 -7.064 -5.428 1.00 92.06 90 HIS A CA 1
ATOM 666 C C . HIS A 1 90 ? 0.531 -6.947 -6.199 1.00 92.06 90 HIS A C 1
ATOM 668 O O . HIS A 1 90 ? 0.581 -6.205 -7.180 1.00 92.06 90 HIS A O 1
ATOM 674 N N . PRO A 1 91 ? 1.583 -7.727 -5.876 1.00 88.25 91 PRO A N 1
ATOM 675 C CA . PRO A 1 91 ? 2.868 -7.670 -6.590 1.00 88.25 91 PRO A CA 1
ATOM 676 C C . PRO A 1 91 ? 2.774 -7.919 -8.102 1.00 88.25 91 PRO A C 1
ATOM 678 O O . PRO A 1 91 ? 3.574 -7.401 -8.872 1.00 88.25 91 PRO A O 1
ATOM 681 N N . LEU A 1 92 ? 1.771 -8.686 -8.538 1.00 91.12 92 LEU A N 1
ATOM 682 C CA . LEU A 1 92 ? 1.455 -8.936 -9.953 1.00 91.12 92 LEU A CA 1
ATOM 683 C C . LEU A 1 92 ? 0.265 -8.103 -10.468 1.00 91.12 92 LEU A C 1
ATOM 685 O O . LEU A 1 92 ? -0.337 -8.450 -11.481 1.00 91.12 92 LEU A O 1
ATOM 689 N N . SER A 1 93 ? -0.115 -7.039 -9.757 1.00 90.06 93 SER A N 1
ATOM 690 C CA . SER A 1 93 ? -1.131 -6.084 -10.209 1.00 90.06 93 SER A CA 1
ATOM 691 C C . SER A 1 93 ? -0.633 -5.324 -11.438 1.00 90.06 93 SER A C 1
ATOM 693 O O . SER A 1 93 ? 0.572 -5.194 -11.680 1.00 90.06 93 SER A O 1
ATOM 695 N N . HIS A 1 94 ? -1.572 -4.763 -12.194 1.00 88.69 94 HIS A N 1
ATOM 696 C CA . HIS A 1 94 ? -1.278 -3.837 -13.284 1.00 88.69 94 HIS A CA 1
ATOM 697 C C . HIS A 1 94 ? -0.451 -2.629 -12.806 1.00 88.69 94 HIS A C 1
ATOM 699 O O . HIS A 1 94 ? 0.411 -2.158 -13.541 1.00 88.69 94 HIS A O 1
ATOM 705 N N . LEU A 1 95 ? -0.635 -2.190 -11.552 1.00 86.06 95 LEU A N 1
ATOM 706 C CA . LEU A 1 95 ? 0.147 -1.096 -10.962 1.00 86.06 95 LEU A CA 1
ATOM 707 C C . LEU A 1 95 ? 1.638 -1.423 -10.812 1.00 86.06 95 LEU A C 1
ATOM 709 O O . LEU A 1 95 ? 2.467 -0.515 -10.867 1.00 86.06 95 LEU A O 1
ATOM 713 N N . ASN A 1 96 ? 1.995 -2.703 -10.675 1.00 88.94 96 ASN A N 1
ATOM 714 C CA . ASN A 1 96 ? 3.384 -3.166 -10.702 1.00 88.94 96 ASN A CA 1
ATOM 715 C C . ASN A 1 96 ? 3.732 -3.867 -12.019 1.00 88.94 96 ASN A C 1
ATOM 717 O O . ASN A 1 96 ? 4.630 -4.703 -12.055 1.00 88.94 96 ASN A O 1
ATOM 721 N N . TYR A 1 97 ? 3.013 -3.568 -13.104 1.00 90.06 97 TYR A N 1
ATOM 722 C CA . TYR A 1 97 ? 3.276 -4.130 -14.429 1.00 90.06 97 TYR A CA 1
ATOM 723 C C . TYR A 1 97 ? 3.428 -5.653 -14.435 1.00 90.06 97 TYR A C 1
ATOM 725 O O . TYR A 1 97 ? 4.356 -6.186 -15.040 1.00 90.06 97 TYR A O 1
ATOM 733 N N . TRP A 1 98 ? 2.543 -6.361 -13.726 1.00 91.19 98 TRP A N 1
ATOM 734 C CA . TRP A 1 98 ? 2.605 -7.822 -13.615 1.00 91.19 98 TRP A CA 1
ATOM 735 C C . TRP A 1 98 ? 3.969 -8.332 -13.103 1.00 91.19 98 TRP A C 1
ATOM 737 O O . TRP A 1 98 ? 4.463 -9.362 -13.556 1.00 91.19 98 TRP A O 1
ATOM 747 N N . GLY A 1 99 ? 4.584 -7.598 -12.168 1.00 88.19 99 GLY A N 1
ATOM 748 C CA . GLY A 1 99 ? 5.880 -7.919 -11.559 1.00 88.19 99 GLY A CA 1
ATOM 749 C C . GLY A 1 99 ? 7.084 -7.202 -12.178 1.00 88.19 99 GLY A C 1
ATOM 750 O O . GLY A 1 99 ? 8.206 -7.416 -11.730 1.00 88.19 99 GLY A O 1
ATOM 751 N N . TRP A 1 100 ? 6.882 -6.353 -13.189 1.00 86.69 100 TRP A N 1
ATOM 752 C CA . TRP A 1 100 ? 7.964 -5.608 -13.842 1.00 86.69 100 TRP A CA 1
ATOM 753 C C . TRP A 1 100 ? 8.183 -4.195 -13.293 1.00 86.69 100 TRP A C 1
ATOM 755 O O . TRP A 1 100 ? 9.163 -3.549 -13.661 1.00 86.69 100 TRP A O 1
ATOM 765 N N . GLY A 1 101 ? 7.295 -3.695 -12.432 1.00 85.81 101 GLY A N 1
ATOM 766 C CA . GLY A 1 101 ? 7.322 -2.303 -11.975 1.00 85.81 101 GLY A CA 1
ATOM 767 C C . GLY A 1 101 ? 8.582 -1.923 -11.199 1.00 85.81 101 GLY A C 1
ATOM 768 O O . GLY A 1 101 ? 9.038 -0.793 -11.345 1.00 85.81 101 GLY A O 1
ATOM 769 N N . ASP A 1 102 ? 9.206 -2.862 -10.484 1.00 81.50 102 ASP A N 1
ATOM 770 C CA . ASP A 1 102 ? 10.465 -2.626 -9.758 1.00 81.50 102 ASP A CA 1
ATOM 771 C C . ASP A 1 102 ? 11.671 -2.396 -10.684 1.00 81.50 102 ASP A C 1
ATOM 773 O O . ASP A 1 102 ? 12.640 -1.736 -10.308 1.00 81.50 102 ASP A O 1
ATOM 777 N N . TYR A 1 103 ? 11.614 -2.912 -11.915 1.00 86.75 103 TYR A N 1
ATOM 778 C CA . TYR A 1 103 ? 12.649 -2.703 -12.933 1.00 86.75 103 TYR A CA 1
ATOM 779 C C . TYR A 1 103 ? 12.414 -1.438 -13.760 1.00 86.75 103 TYR A C 1
ATOM 781 O O . TYR A 1 103 ? 13.291 -1.020 -14.522 1.00 86.75 103 TYR A O 1
ATOM 789 N N . LEU A 1 104 ? 11.230 -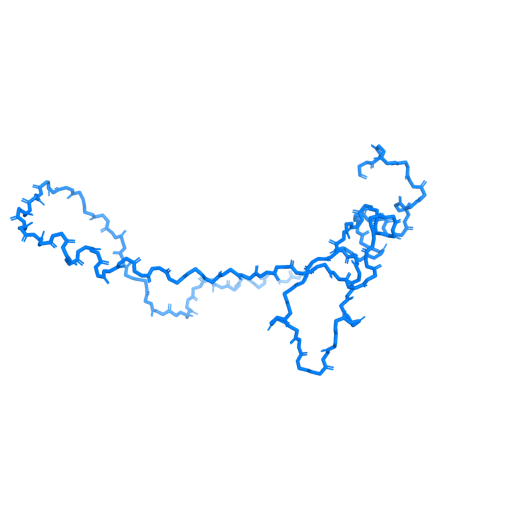0.838 -13.643 1.00 87.19 104 LEU A N 1
ATOM 790 C CA . LEU A 1 104 ? 10.850 0.326 -14.419 1.00 87.19 104 LEU A CA 1
ATOM 791 C C . LEU A 1 104 ? 11.236 1.612 -13.678 1.00 87.19 104 LEU A C 1
ATOM 793 O O . LEU A 1 104 ? 11.135 1.703 -12.452 1.00 87.19 104 LEU A O 1
ATOM 797 N N . PRO A 1 105 ? 11.691 2.646 -14.403 1.00 86.44 105 PRO A N 1
ATOM 798 C CA . PRO A 1 105 ? 11.999 3.921 -13.781 1.00 86.44 105 PRO A CA 1
ATOM 799 C C . PRO A 1 105 ? 10.771 4.517 -13.088 1.00 86.44 105 PRO A C 1
ATOM 801 O O . PRO A 1 105 ? 9.663 4.439 -13.606 1.00 86.44 105 PRO A O 1
ATOM 804 N N . ARG A 1 106 ? 10.967 5.228 -11.971 1.00 78.31 106 ARG A N 1
ATOM 805 C CA . ARG A 1 106 ? 9.863 5.877 -11.230 1.00 78.31 106 ARG A CA 1
ATOM 806 C C . ARG A 1 106 ? 9.073 6.926 -12.027 1.00 78.31 106 ARG A C 1
ATOM 808 O O . ARG A 1 106 ? 7.987 7.294 -11.604 1.00 78.31 106 ARG A O 1
ATOM 815 N N . TRP A 1 107 ? 9.620 7.435 -13.133 1.00 84.25 107 TRP A N 1
ATOM 816 C CA . TRP A 1 107 ? 8.917 8.358 -14.033 1.00 84.25 107 TRP A CA 1
ATOM 817 C C . TRP A 1 107 ? 7.978 7.647 -15.012 1.00 84.25 107 TRP A C 1
ATOM 819 O O . TRP A 1 107 ? 7.174 8.301 -15.672 1.00 84.25 107 TRP A O 1
ATOM 829 N N . PHE A 1 108 ? 8.105 6.328 -15.145 1.00 80.12 108 PHE A N 1
ATOM 830 C CA . PHE A 1 108 ? 7.246 5.525 -15.994 1.00 80.12 108 PHE A CA 1
ATOM 831 C C . PHE A 1 108 ? 5.897 5.347 -15.274 1.00 80.12 108 PHE A C 1
ATOM 833 O O . PHE A 1 108 ? 5.923 5.036 -14.078 1.00 80.12 108 PHE A O 1
ATOM 840 N N . PRO A 1 109 ? 4.754 5.605 -15.947 1.00 69.12 109 PRO A N 1
ATOM 841 C CA . PRO A 1 109 ? 3.419 5.635 -15.330 1.00 69.12 109 PRO A CA 1
ATOM 842 C C . PRO A 1 109 ? 3.028 4.306 -14.686 1.00 69.12 109 PRO A C 1
ATOM 844 O O . PRO A 1 109 ? 3.763 3.324 -14.881 1.00 69.12 109 PRO A O 1
#